Protein AF-A0A7C1SJD4-F1 (afdb_monomer)

Secondary structure (DSSP, 8-state):
--HHHHHHT-SS--HHHHHHHHHHHHHHHHHS-HHHHHHHHHHHTT-TT--HHHHHHHHTS-HHHHHHHHHH-TTS-HHHHHHHHHHH-HHHHHHHHT-TT---

Mean predicted aligned error: 8.15 Å

Sequence (104 aa):
MATVTSFQALSFPGKSELRQFAELFQPLFAGSSVEARREAVAALSQSPNLPLSIAAFIASQPISIAAPFLASSPALSDDMLVMIARTQGADHARAIVKRERLSP

Structure (mmCIF, N/CA/C/O backbone):
data_AF-A0A7C1SJD4-F1
#
_entry.id   AF-A0A7C1SJD4-F1
#
loop_
_atom_site.group_PDB
_atom_site.id
_atom_site.type_symbol
_atom_site.label_atom_id
_atom_site.label_alt_id
_atom_site.label_comp_id
_atom_site.label_asym_id
_atom_site.label_entity_id
_atom_site.label_seq_id
_atom_site.pdbx_PDB_ins_code
_atom_site.Cartn_x
_atom_site.Cartn_y
_atom_site.Cartn_z
_atom_site.occupancy
_atom_site.B_iso_or_equiv
_atom_site.auth_seq_id
_atom_site.auth_comp_id
_atom_site.auth_asym_id
_atom_site.auth_atom_id
_atom_site.pdbx_PDB_model_num
ATOM 1 N N . MET A 1 1 ? 0.837 20.660 9.552 1.00 46.81 1 MET A N 1
ATOM 2 C CA . MET A 1 1 ? 1.608 19.706 10.380 1.00 46.81 1 MET A CA 1
ATOM 3 C C . MET A 1 1 ? 0.736 19.200 11.542 1.00 46.81 1 MET A C 1
ATOM 5 O O . MET A 1 1 ? 1.012 19.551 12.676 1.00 46.81 1 MET A O 1
ATOM 9 N N . ALA A 1 2 ? -0.363 18.467 11.287 1.00 52.03 2 ALA A N 1
ATOM 10 C CA . ALA A 1 2 ? -1.314 18.086 12.359 1.00 52.03 2 ALA A CA 1
ATOM 11 C C . ALA A 1 2 ? -2.051 16.740 12.166 1.00 52.03 2 ALA A C 1
ATOM 13 O O . ALA A 1 2 ? -2.688 16.254 13.092 1.00 52.03 2 ALA A O 1
ATOM 14 N N . THR A 1 3 ? -1.977 16.104 10.996 1.00 50.44 3 THR A N 1
ATOM 15 C CA . THR A 1 3 ? -2.792 14.912 10.691 1.00 50.44 3 THR A CA 1
ATOM 16 C C . THR A 1 3 ? -2.104 13.592 11.029 1.00 50.44 3 THR A C 1
ATOM 18 O O . THR A 1 3 ? -2.764 12.655 11.466 1.00 50.44 3 THR A O 1
ATOM 21 N N . VAL A 1 4 ? -0.779 13.512 10.886 1.00 47.75 4 VAL A N 1
ATOM 22 C CA . VAL A 1 4 ? -0.032 12.260 11.110 1.00 47.75 4 VAL A CA 1
ATOM 23 C C . VAL A 1 4 ? 0.102 11.950 12.609 1.00 47.75 4 VAL A C 1
ATOM 25 O O . VAL A 1 4 ? -0.101 10.812 13.026 1.00 47.75 4 VAL A O 1
ATOM 28 N N . THR A 1 5 ? 0.330 12.972 13.441 1.00 52.59 5 THR A N 1
ATOM 29 C CA . THR A 1 5 ? 0.464 12.831 14.902 1.00 52.59 5 THR A CA 1
ATOM 30 C C . THR A 1 5 ? -0.851 12.429 15.578 1.00 52.59 5 THR A C 1
ATOM 32 O O . THR A 1 5 ? -0.845 11.653 16.528 1.00 52.59 5 THR A O 1
ATOM 35 N N . SER A 1 6 ? -1.994 12.896 15.062 1.00 51.28 6 SER A N 1
ATOM 36 C CA . SER A 1 6 ? -3.310 12.566 15.625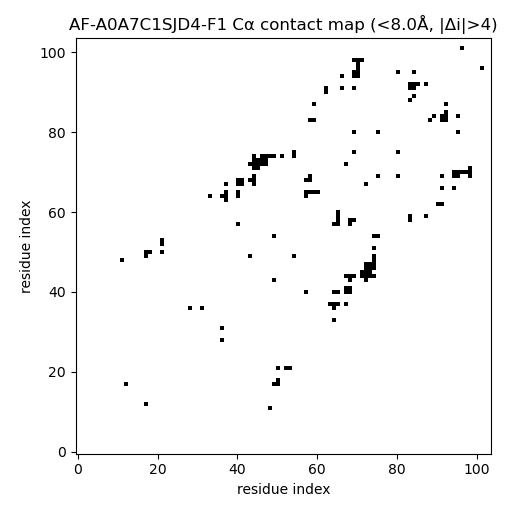 1.00 51.28 6 SER A CA 1
ATOM 37 C C . SER A 1 6 ? -3.744 11.125 15.330 1.00 51.28 6 SER A C 1
ATOM 39 O O . SER A 1 6 ? -4.543 10.573 16.079 1.00 51.28 6 SER A O 1
ATOM 41 N N . PHE A 1 7 ? -3.214 10.498 14.271 1.00 50.84 7 PHE A N 1
ATOM 42 C CA . PHE A 1 7 ? -3.543 9.111 13.929 1.00 50.84 7 PHE A CA 1
ATOM 43 C C . PHE A 1 7 ? -2.714 8.099 14.735 1.00 50.84 7 PHE A C 1
ATOM 45 O O . PHE A 1 7 ? -3.217 7.039 15.087 1.00 50.84 7 PHE A O 1
ATOM 52 N N . GLN A 1 8 ? -1.478 8.448 15.113 1.00 50.09 8 GLN A N 1
ATOM 53 C CA . GLN A 1 8 ? -0.653 7.619 16.004 1.00 50.09 8 GLN A CA 1
ATOM 54 C C . GLN A 1 8 ? -1.151 7.585 17.461 1.00 50.09 8 GLN A C 1
ATOM 56 O O . GLN A 1 8 ? -0.773 6.684 18.202 1.00 50.09 8 GLN A O 1
ATOM 61 N N . ALA A 1 9 ? -2.002 8.532 17.875 1.00 49.16 9 ALA A N 1
ATOM 62 C CA . ALA A 1 9 ? -2.572 8.579 19.224 1.00 49.16 9 ALA A CA 1
ATOM 63 C C . ALA A 1 9 ? -3.778 7.636 19.425 1.00 49.16 9 ALA A C 1
ATOM 65 O O . ALA A 1 9 ? -4.179 7.381 20.560 1.00 49.16 9 ALA A O 1
ATOM 66 N N . LEU A 1 10 ? -4.364 7.115 18.342 1.00 52.38 10 LEU A N 1
ATOM 67 C CA . LEU A 1 10 ? -5.530 6.236 18.393 1.00 52.38 10 LEU A CA 1
ATOM 68 C C . LEU A 1 10 ? -5.073 4.781 18.259 1.00 52.38 10 LEU A C 1
ATOM 70 O O . LEU A 1 10 ? -4.904 4.261 17.162 1.00 52.38 10 LEU A O 1
ATOM 74 N N . SER A 1 11 ? -4.878 4.111 19.394 1.00 50.62 11 SER A N 1
ATOM 75 C CA . SER A 1 11 ? -4.426 2.712 19.441 1.00 50.62 11 SER A CA 1
ATOM 76 C C . SER A 1 11 ? -5.422 1.715 18.816 1.00 50.62 11 SER A C 1
ATOM 78 O O . SER A 1 11 ? -5.011 0.626 18.421 1.00 50.62 11 SER A O 1
ATOM 80 N N . PHE A 1 12 ? -6.711 2.072 18.699 1.00 51.72 12 PHE A N 1
ATOM 81 C CA . PHE A 1 12 ? -7.777 1.239 18.113 1.00 51.72 12 PHE A CA 1
ATOM 82 C C . PHE A 1 12 ? -8.877 2.090 17.443 1.00 51.72 12 PHE A C 1
ATOM 84 O O . PHE A 1 12 ? -9.944 2.274 18.027 1.00 51.72 12 PHE A O 1
ATOM 91 N N . PRO A 1 13 ? -8.649 2.623 16.230 1.00 59.72 13 PRO A N 1
ATOM 92 C CA . PRO A 1 13 ? -9.684 3.339 15.492 1.00 59.72 13 PRO A CA 1
ATOM 93 C C . PRO A 1 13 ? -10.830 2.393 15.094 1.00 59.72 13 PRO A C 1
ATOM 95 O O . PRO A 1 13 ? -10.623 1.329 14.506 1.00 59.72 13 PRO A O 1
ATOM 98 N N . GLY A 1 14 ? -12.062 2.788 15.395 1.00 67.81 14 GLY A N 1
ATOM 99 C CA . GLY A 1 14 ? -13.285 2.161 14.920 1.00 67.81 14 GLY A CA 1
ATOM 100 C C . GLY A 1 14 ? -13.468 2.308 13.405 1.00 67.81 14 GLY A C 1
ATOM 101 O O . GLY A 1 14 ? -12.800 3.089 12.727 1.00 67.81 14 GLY A O 1
ATOM 102 N N . LYS A 1 15 ? -14.425 1.561 12.837 1.00 67.56 15 LYS A N 1
ATOM 103 C CA . LYS A 1 15 ? -14.666 1.522 11.378 1.00 67.56 15 LYS A CA 1
ATOM 104 C C . LYS A 1 15 ? -14.896 2.909 10.754 1.00 67.56 15 LYS A C 1
ATOM 106 O O . LYS A 1 15 ? -14.462 3.140 9.627 1.00 67.56 15 LYS A O 1
ATOM 111 N N . SER A 1 16 ? -15.561 3.817 11.471 1.00 75.31 16 SER A N 1
ATOM 112 C CA . SER A 1 16 ? -15.805 5.193 11.013 1.00 75.31 16 SER A CA 1
ATOM 113 C C . SER A 1 16 ? -14.522 6.023 10.958 1.00 75.31 16 SER A C 1
ATOM 115 O O . SER A 1 16 ? -14.300 6.733 9.983 1.00 75.31 16 SER A O 1
ATOM 117 N N . GLU A 1 17 ? -13.644 5.880 11.951 1.00 72.94 17 GLU A N 1
ATOM 118 C CA . GLU A 1 17 ? -12.363 6.597 12.027 1.00 72.94 17 GLU A CA 1
ATOM 119 C C . GLU A 1 17 ? -11.393 6.102 10.950 1.00 72.94 17 GLU A C 1
ATOM 121 O O . GLU A 1 17 ? -10.726 6.900 10.298 1.00 72.94 17 GLU A O 1
ATOM 126 N N . LEU A 1 18 ? -11.382 4.792 10.682 1.00 75.06 18 LEU A N 1
ATOM 127 C CA . LEU A 1 18 ? -10.628 4.201 9.574 1.00 75.06 18 LEU A CA 1
ATOM 128 C C . LEU A 1 18 ? -11.095 4.724 8.206 1.00 75.06 18 LEU A C 1
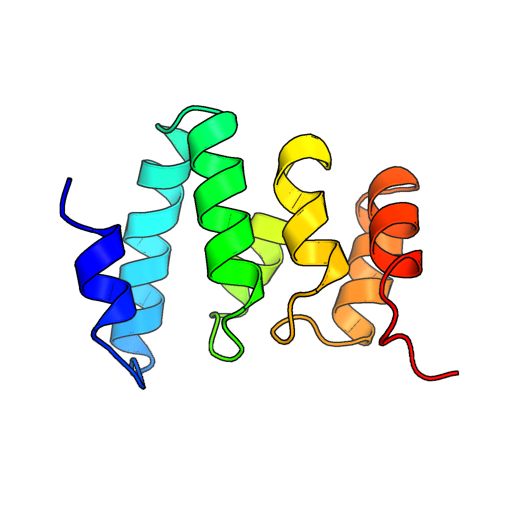ATOM 130 O O . LEU A 1 18 ? -10.263 5.007 7.342 1.00 75.06 18 LEU A O 1
ATOM 134 N N . ARG A 1 19 ? -12.413 4.872 8.001 1.00 74.81 19 ARG A N 1
ATOM 135 C CA . ARG A 1 19 ? -12.967 5.455 6.767 1.00 74.81 19 ARG A CA 1
ATOM 136 C C . ARG A 1 19 ? -12.578 6.926 6.632 1.00 74.81 19 ARG A C 1
ATOM 138 O O . ARG A 1 19 ? -12.091 7.319 5.580 1.00 74.81 19 ARG A O 1
ATOM 145 N N . GLN A 1 20 ? -12.747 7.713 7.690 1.00 79.62 20 GLN A N 1
ATOM 146 C CA . GLN A 1 20 ? -12.412 9.135 7.678 1.00 79.62 20 GLN A CA 1
ATOM 147 C C . GLN A 1 20 ? -10.910 9.359 7.458 1.00 79.62 20 GLN A C 1
ATOM 149 O O . GLN A 1 20 ? -10.514 10.228 6.685 1.00 79.62 20 GLN A O 1
ATOM 154 N N . PHE A 1 21 ? -10.059 8.531 8.069 1.00 79.69 21 PHE A N 1
ATOM 155 C CA . PHE A 1 21 ? -8.632 8.527 7.772 1.00 79.69 21 PHE A CA 1
ATOM 156 C C . PHE A 1 21 ? -8.370 8.232 6.300 1.00 79.69 21 PHE A C 1
ATOM 158 O O . PHE A 1 21 ? -7.605 8.956 5.678 1.00 79.69 21 PHE A O 1
ATOM 165 N N . ALA A 1 22 ? -9.015 7.213 5.727 1.00 77.50 22 ALA A N 1
ATOM 166 C CA . ALA A 1 22 ? -8.829 6.872 4.324 1.00 77.50 22 ALA A CA 1
ATOM 167 C C . ALA A 1 22 ? -9.210 8.027 3.378 1.00 77.50 22 ALA A C 1
ATOM 169 O O . ALA A 1 22 ? -8.466 8.315 2.438 1.00 77.50 22 ALA A O 1
ATOM 170 N N . GLU A 1 23 ? -10.320 8.714 3.661 1.00 81.50 23 GLU A N 1
ATOM 171 C CA . GLU A 1 23 ? -10.796 9.874 2.895 1.00 81.50 23 GLU A CA 1
ATOM 172 C C . GLU A 1 23 ? -9.843 11.073 2.977 1.00 81.50 23 GLU A C 1
ATOM 174 O O . GLU A 1 23 ? -9.637 11.764 1.983 1.00 81.50 23 GLU A O 1
ATOM 179 N N . LEU A 1 24 ? -9.224 11.308 4.137 1.00 85.12 24 LEU A N 1
ATOM 180 C CA . LEU A 1 24 ? -8.273 12.407 4.327 1.00 85.12 24 LEU A CA 1
ATOM 181 C C . LEU A 1 24 ? -6.858 12.057 3.849 1.00 85.12 24 LEU A C 1
ATOM 183 O O . LEU A 1 24 ? -6.119 12.926 3.383 1.00 85.12 24 LEU A O 1
ATOM 187 N N . PHE A 1 25 ? -6.470 10.788 3.960 1.00 85.19 25 PHE A N 1
ATOM 188 C CA . PHE A 1 25 ? -5.132 10.316 3.636 1.00 85.19 25 PHE A CA 1
ATOM 189 C C . PHE A 1 25 ? -4.861 10.397 2.140 1.00 85.19 25 PHE A C 1
ATOM 191 O O . PHE A 1 25 ? -3.834 10.940 1.753 1.00 85.19 25 PHE A O 1
ATOM 198 N N . GLN A 1 26 ? -5.765 9.901 1.291 1.00 84.38 26 GLN A N 1
ATOM 199 C CA . GLN A 1 26 ? -5.558 9.875 -0.162 1.00 84.38 26 GLN A CA 1
ATOM 200 C C . GLN A 1 26 ? -5.222 11.249 -0.778 1.00 84.38 26 GLN A C 1
ATOM 202 O O . GLN A 1 26 ? -4.197 11.340 -1.460 1.00 84.38 26 GLN A O 1
ATOM 207 N N . PRO A 1 27 ? -6.000 12.328 -0.548 1.00 85.50 27 PRO A N 1
ATOM 208 C CA . PRO A 1 27 ? -5.688 13.640 -1.115 1.00 85.50 27 PRO A CA 1
ATOM 209 C C . PRO A 1 27 ? -4.414 14.243 -0.515 1.00 85.50 27 PRO A C 1
ATOM 211 O O . PRO A 1 27 ? -3.611 14.826 -1.242 1.00 85.50 27 PRO A O 1
ATOM 214 N N . LEU A 1 28 ? -4.177 14.059 0.788 1.00 86.06 28 LEU A N 1
ATOM 215 C CA . LEU A 1 28 ? -2.957 14.538 1.441 1.00 86.06 28 LEU A CA 1
ATOM 216 C C . LEU A 1 28 ? -1.714 13.821 0.898 1.00 86.06 28 LEU A C 1
ATOM 218 O O . LEU A 1 28 ? -0.694 14.447 0.612 1.00 86.06 28 LEU A O 1
ATOM 222 N N . PHE A 1 29 ? -1.823 12.513 0.691 1.00 87.94 29 PHE A N 1
ATOM 223 C CA . PHE A 1 29 ? -0.790 11.689 0.091 1.00 87.94 29 PHE A CA 1
ATOM 224 C C . PHE A 1 29 ? -0.509 12.130 -1.346 1.00 87.94 29 PHE A C 1
ATOM 226 O O . PHE A 1 29 ? 0.644 12.350 -1.703 1.00 87.94 29 PHE A O 1
ATOM 233 N N . ALA A 1 30 ? -1.554 12.350 -2.149 1.00 86.50 30 ALA A N 1
ATOM 234 C CA . ALA A 1 30 ? -1.444 12.816 -3.529 1.00 86.50 30 ALA A CA 1
ATOM 235 C C . ALA A 1 30 ? -0.866 14.239 -3.662 1.00 86.50 30 ALA A C 1
ATOM 237 O O . ALA A 1 30 ? -0.230 14.534 -4.673 1.00 86.50 30 ALA 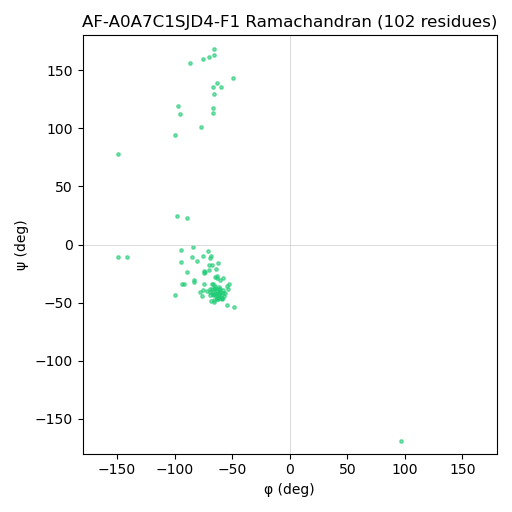A O 1
ATOM 238 N N . GLY A 1 31 ? -1.040 15.100 -2.657 1.00 87.75 31 GLY A N 1
ATOM 239 C CA . GLY A 1 31 ? -0.429 16.434 -2.600 1.00 87.75 31 GLY A CA 1
ATOM 240 C C . GLY A 1 31 ? 0.997 16.465 -2.033 1.00 87.75 31 GLY A C 1
ATOM 241 O O . GLY A 1 31 ? 1.668 17.488 -2.128 1.00 87.75 31 GLY A O 1
ATOM 242 N N . SER A 1 32 ? 1.474 15.364 -1.445 1.00 90.38 32 SER A N 1
ATOM 243 C CA . SER A 1 32 ? 2.793 15.286 -0.800 1.00 90.38 32 SER A CA 1
ATOM 244 C C . SER A 1 32 ? 3.908 14.921 -1.784 1.00 90.38 32 SER A C 1
ATOM 246 O O . SER A 1 32 ? 3.652 14.268 -2.803 1.00 90.38 32 SER A O 1
ATOM 248 N N . SER A 1 33 ? 5.154 15.283 -1.454 1.00 91.75 33 SER A N 1
ATOM 249 C CA . SER A 1 33 ? 6.338 14.871 -2.220 1.00 91.75 33 SER A CA 1
ATOM 250 C C . SER A 1 33 ? 6.562 13.356 -2.150 1.00 91.75 33 SER A C 1
ATOM 252 O O . SER A 1 33 ? 6.017 12.663 -1.288 1.00 91.75 33 SER A O 1
ATOM 254 N N . VAL A 1 34 ? 7.375 12.824 -3.063 1.00 89.62 34 VAL A N 1
ATOM 255 C CA . VAL A 1 34 ? 7.677 11.385 -3.125 1.00 89.62 34 VAL A CA 1
ATOM 256 C C . VAL A 1 34 ? 8.367 10.904 -1.844 1.00 89.62 34 VAL A C 1
ATOM 258 O O . VAL A 1 34 ? 8.087 9.807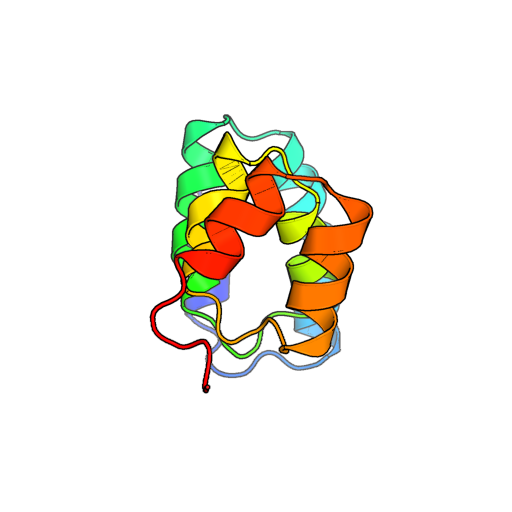 -1.363 1.00 89.62 34 VAL A O 1
ATOM 261 N N . GLU A 1 35 ? 9.226 11.734 -1.264 1.00 89.12 35 GLU A N 1
ATOM 262 C CA . GLU A 1 35 ? 9.959 11.474 -0.024 1.00 89.12 35 GLU A CA 1
ATOM 263 C C . GLU A 1 35 ? 8.993 11.387 1.159 1.00 89.12 35 GLU A C 1
ATOM 265 O O . GLU A 1 35 ? 8.990 10.389 1.877 1.00 89.12 35 GLU A O 1
ATOM 270 N N . ALA A 1 36 ? 8.096 12.370 1.295 1.00 89.75 36 ALA A N 1
ATOM 271 C CA . ALA A 1 36 ? 7.084 12.382 2.348 1.00 89.75 36 ALA A CA 1
ATOM 272 C C . ALA A 1 36 ? 6.131 11.179 2.241 1.00 89.75 36 ALA A C 1
ATOM 274 O O . ALA A 1 36 ? 5.762 10.571 3.246 1.00 89.75 36 ALA A O 1
ATOM 275 N N . ARG A 1 37 ? 5.767 10.779 1.015 1.00 91.50 37 ARG A N 1
ATOM 276 C CA . ARG A 1 37 ? 4.971 9.567 0.773 1.00 91.50 37 ARG A CA 1
ATOM 277 C C . ARG A 1 37 ? 5.699 8.306 1.219 1.00 91.50 37 ARG A C 1
ATOM 279 O O . ARG A 1 37 ? 5.084 7.458 1.858 1.00 91.50 37 ARG A O 1
ATOM 286 N N . ARG A 1 38 ? 6.989 8.169 0.891 1.00 89.94 38 ARG A N 1
ATOM 287 C CA . ARG A 1 38 ? 7.812 7.025 1.319 1.00 89.94 38 ARG A CA 1
ATOM 288 C C . ARG A 1 38 ? 7.884 6.932 2.838 1.00 89.94 38 ARG A C 1
ATOM 290 O O . ARG A 1 38 ? 7.702 5.845 3.373 1.00 89.94 38 ARG A O 1
ATOM 297 N N . GLU A 1 39 ? 8.119 8.051 3.516 1.00 88.00 39 GLU A N 1
ATOM 298 C CA . GLU A 1 39 ? 8.199 8.099 4.977 1.00 88.00 39 GLU A CA 1
ATOM 299 C C . GLU A 1 39 ? 6.862 7.719 5.626 1.00 88.00 39 GLU A C 1
ATOM 301 O O . GLU A 1 39 ? 6.817 6.846 6.493 1.00 88.00 39 GLU A O 1
ATOM 306 N N . ALA A 1 40 ? 5.754 8.278 5.129 1.00 88.69 40 ALA A N 1
ATOM 307 C CA . ALA A 1 40 ? 4.418 7.915 5.588 1.00 88.69 40 ALA A CA 1
ATOM 308 C C . ALA A 1 40 ? 4.134 6.418 5.384 1.00 88.69 40 ALA A C 1
ATOM 310 O O . ALA A 1 40 ? 3.655 5.743 6.291 1.0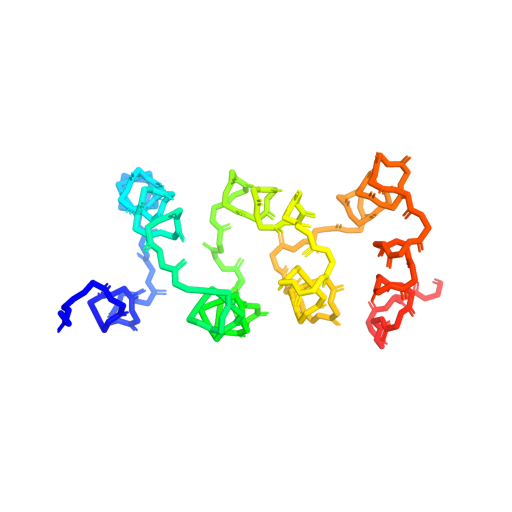0 88.69 40 ALA A O 1
ATOM 311 N N . VAL A 1 41 ? 4.461 5.873 4.211 1.00 91.25 41 VAL A N 1
ATOM 312 C CA . VAL A 1 41 ? 4.260 4.453 3.896 1.00 91.25 41 VAL A CA 1
ATOM 313 C C . VAL A 1 41 ? 5.135 3.542 4.758 1.00 91.25 41 VAL A C 1
ATOM 315 O O . VAL A 1 41 ? 4.664 2.494 5.196 1.00 91.25 41 VAL A O 1
ATOM 318 N N . ALA A 1 42 ? 6.376 3.937 5.041 1.00 89.19 42 ALA A N 1
ATOM 319 C CA . ALA A 1 42 ? 7.264 3.207 5.940 1.00 89.19 42 ALA A CA 1
ATOM 320 C C . ALA A 1 42 ? 6.743 3.200 7.387 1.00 89.19 42 ALA A C 1
ATOM 322 O O . ALA A 1 42 ? 6.809 2.173 8.054 1.00 89.19 42 ALA A O 1
ATOM 323 N N . ALA A 1 43 ? 6.161 4.305 7.861 1.00 87.06 43 ALA A N 1
ATOM 324 C CA . ALA A 1 43 ? 5.506 4.337 9.167 1.00 87.06 43 ALA A CA 1
ATOM 325 C C . ALA A 1 43 ? 4.252 3.443 9.195 1.00 87.06 43 ALA A C 1
ATOM 327 O O . ALA A 1 43 ? 4.042 2.683 10.139 1.00 87.06 43 ALA A O 1
ATOM 328 N N . LEU A 1 44 ? 3.437 3.483 8.135 1.00 87.69 44 LEU A N 1
ATOM 329 C CA . LEU A 1 44 ? 2.224 2.667 8.016 1.00 87.69 44 LEU A CA 1
ATOM 330 C C . LEU A 1 44 ? 2.520 1.174 7.820 1.00 87.69 44 LEU A C 1
ATOM 332 O O . LEU A 1 44 ? 1.667 0.349 8.142 1.00 87.69 44 LEU A O 1
ATOM 336 N N . SER A 1 45 ? 3.707 0.794 7.335 1.00 87.25 45 SER A N 1
ATOM 337 C CA . SER A 1 45 ? 4.084 -0.618 7.183 1.00 87.25 45 SER A CA 1
ATOM 338 C C . SER A 1 45 ? 4.286 -1.345 8.511 1.00 87.25 45 SER A C 1
ATOM 340 O O . SER A 1 45 ? 4.405 -2.561 8.517 1.00 87.25 45 SER A O 1
ATOM 342 N N . GLN A 1 46 ? 4.307 -0.642 9.641 1.00 84.00 46 GLN A N 1
ATOM 343 C CA . GLN A 1 46 ? 4.357 -1.263 10.967 1.00 84.00 46 GLN A CA 1
ATOM 344 C C . GLN A 1 46 ? 2.961 -1.426 11.590 1.00 84.00 46 GLN A C 1
ATOM 346 O O . GLN A 1 46 ? 2.826 -2.025 12.654 1.00 84.00 46 GLN A O 1
ATOM 351 N N . SER A 1 47 ? 1.910 -0.924 10.933 1.00 83.50 47 SER A N 1
ATOM 352 C CA . SER A 1 47 ? 0.551 -0.891 11.474 1.00 83.50 47 SER A CA 1
ATOM 353 C C . SER A 1 47 ? -0.278 -2.098 11.005 1.00 83.50 47 SER A C 1
ATOM 355 O O . SER A 1 47 ? -0.635 -2.163 9.828 1.00 83.50 47 SER A O 1
ATOM 357 N N . PRO A 1 48 ? -0.660 -3.034 11.897 1.00 79.12 48 PRO A N 1
ATOM 358 C CA . PRO A 1 48 ? -1.474 -4.200 11.531 1.00 79.12 48 PRO A CA 1
ATOM 359 C C . PRO A 1 48 ? -2.948 -3.858 11.281 1.00 79.12 48 PRO A C 1
ATOM 361 O O . PRO A 1 48 ? -3.619 -4.547 10.522 1.00 79.12 48 PRO A O 1
ATOM 364 N N . ASN A 1 49 ? -3.448 -2.770 11.871 1.00 79.06 49 ASN A N 1
ATOM 365 C CA . ASN A 1 49 ? -4.858 -2.370 11.806 1.00 79.06 49 ASN A CA 1
ATOM 366 C C . ASN A 1 49 ? -5.176 -1.457 10.608 1.00 79.06 49 ASN A C 1
ATOM 368 O O . ASN A 1 49 ? -6.126 -0.673 10.656 1.00 79.06 49 ASN A O 1
ATOM 372 N N . LEU A 1 50 ? -4.364 -1.496 9.547 1.00 82.94 50 LEU A N 1
ATOM 373 C CA . LEU A 1 50 ? -4.596 -0.650 8.381 1.00 82.94 50 LEU A CA 1
ATOM 374 C C . LEU A 1 50 ? -5.898 -1.066 7.672 1.00 82.94 50 LEU A C 1
ATOM 376 O O . LEU A 1 50 ? -6.106 -2.260 7.442 1.00 82.94 50 LEU A O 1
ATOM 380 N N . PRO A 1 51 ? -6.761 -0.120 7.254 1.00 84.56 51 PRO A N 1
ATOM 381 C CA . PRO A 1 51 ? -7.913 -0.476 6.447 1.00 84.56 51 PRO A CA 1
ATOM 382 C C . PRO A 1 51 ? -7.454 -1.063 5.109 1.00 84.56 51 PRO A C 1
ATOM 384 O O . PRO A 1 51 ? -6.550 -0.533 4.457 1.00 84.56 51 PRO A O 1
ATOM 387 N N . LEU A 1 52 ? -8.136 -2.122 4.672 1.00 82.44 52 LEU A N 1
ATOM 388 C CA . LEU A 1 52 ? -7.815 -2.859 3.448 1.00 82.44 52 LEU A CA 1
ATOM 389 C C . LEU A 1 52 ? -7.733 -1.953 2.210 1.00 82.44 52 LEU A C 1
ATOM 391 O O . LEU A 1 52 ? -6.859 -2.121 1.364 1.00 82.44 52 LEU A O 1
ATOM 395 N N . SER A 1 53 ? -8.618 -0.956 2.130 1.00 84.75 53 SER A N 1
ATOM 396 C CA . SER A 1 53 ? -8.638 0.041 1.056 1.00 84.75 5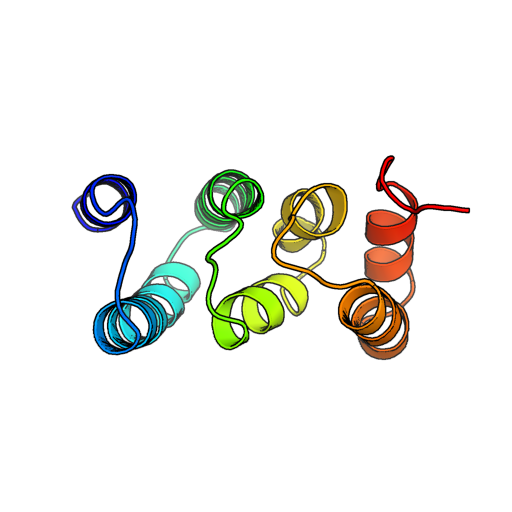3 SER A CA 1
ATOM 397 C C . SER A 1 53 ? -7.343 0.852 0.982 1.00 84.75 53 SER A C 1
ATOM 399 O O . SER A 1 53 ? -6.859 1.132 -0.112 1.00 84.75 53 SER A O 1
ATOM 401 N N . ILE A 1 54 ? -6.751 1.195 2.129 1.00 88.25 54 ILE A N 1
ATOM 402 C CA . ILE A 1 54 ? -5.489 1.937 2.193 1.00 88.25 54 ILE A CA 1
ATOM 403 C C . ILE A 1 54 ? -4.306 1.017 1.920 1.00 88.25 54 ILE A C 1
ATOM 405 O O . ILE A 1 54 ? -3.411 1.402 1.173 1.00 88.25 54 ILE A O 1
ATOM 409 N N . ALA A 1 55 ? -4.320 -0.208 2.447 1.00 89.75 55 ALA A N 1
ATOM 410 C CA . ALA A 1 55 ? -3.276 -1.186 2.156 1.00 89.75 55 ALA A CA 1
ATOM 411 C C . ALA A 1 55 ? -3.186 -1.477 0.647 1.00 89.75 55 ALA A C 1
ATOM 413 O O . ALA A 1 55 ? -2.099 -1.424 0.072 1.00 89.75 55 ALA A O 1
ATOM 414 N N . ALA A 1 56 ? -4.331 -1.691 -0.011 1.00 87.88 56 ALA A N 1
ATOM 415 C CA . ALA A 1 56 ? -4.407 -1.882 -1.457 1.00 87.88 56 ALA A CA 1
ATOM 416 C C . ALA A 1 56 ? -3.959 -0.632 -2.235 1.00 87.88 56 ALA A C 1
ATOM 418 O O . ALA A 1 56 ? -3.187 -0.748 -3.184 1.00 87.88 56 ALA A O 1
ATOM 419 N N . PHE A 1 57 ? -4.381 0.563 -1.804 1.00 89.69 57 PHE A N 1
ATOM 420 C CA . PHE A 1 57 ? -3.970 1.826 -2.422 1.00 89.69 57 PHE A CA 1
ATOM 421 C C . PHE A 1 57 ? -2.456 2.063 -2.341 1.00 89.69 57 PHE A C 1
ATOM 423 O O . PHE A 1 57 ? -1.851 2.501 -3.317 1.00 89.69 57 PHE A O 1
ATOM 430 N N . ILE A 1 58 ? -1.833 1.774 -1.193 1.00 91.19 58 ILE A N 1
ATOM 431 C CA . ILE A 1 58 ? -0.379 1.878 -1.009 1.00 91.19 58 ILE A CA 1
ATOM 432 C C . ILE A 1 58 ? 0.335 0.839 -1.876 1.00 91.19 58 ILE A C 1
ATOM 434 O O . ILE A 1 58 ? 1.317 1.165 -2.540 1.00 91.19 58 ILE A O 1
ATOM 438 N N . ALA A 1 59 ? -0.168 -0.396 -1.906 1.00 89.50 59 ALA A N 1
ATOM 439 C CA . ALA A 1 59 ? 0.404 -1.468 -2.712 1.00 89.50 59 ALA A CA 1
ATOM 440 C C . ALA A 1 59 ? 0.346 -1.192 -4.223 1.00 89.50 59 ALA A C 1
ATOM 442 O O . ALA A 1 59 ? 1.217 -1.659 -4.954 1.00 89.50 59 ALA A O 1
ATOM 443 N N . SER A 1 60 ? -0.637 -0.417 -4.692 1.00 89.38 60 SER A N 1
ATOM 444 C CA . SER A 1 60 ? -0.740 0.005 -6.093 1.00 89.38 60 SER A CA 1
ATOM 445 C C . SER A 1 60 ? 0.097 1.245 -6.432 1.00 89.38 60 SER A C 1
ATOM 447 O O . SER A 1 60 ? 0.080 1.692 -7.576 1.00 89.38 60 SER A O 1
ATOM 449 N N . GLN A 1 61 ? 0.796 1.851 -5.466 1.00 92.12 61 GLN A N 1
ATOM 450 C CA . GLN A 1 61 ? 1.708 2.961 -5.752 1.00 92.12 61 GLN A CA 1
ATOM 451 C C . GLN A 1 61 ? 2.949 2.466 -6.513 1.00 92.12 61 GLN A C 1
ATOM 453 O O . GLN A 1 61 ? 3.279 1.274 -6.460 1.00 92.12 61 GLN A O 1
ATOM 458 N N . PRO A 1 62 ? 3.688 3.373 -7.185 1.00 90.50 62 PRO A N 1
ATOM 459 C CA . PRO A 1 62 ? 4.980 3.044 -7.771 1.00 90.50 62 PRO A CA 1
ATOM 460 C C . PRO A 1 62 ? 5.887 2.331 -6.767 1.00 90.50 62 PRO A C 1
ATOM 462 O O . PRO A 1 62 ? 5.912 2.683 -5.584 1.00 90.50 62 PRO A O 1
ATOM 465 N N . ILE A 1 63 ? 6.673 1.361 -7.242 1.00 89.69 63 ILE A N 1
ATOM 466 C CA . ILE A 1 63 ? 7.506 0.521 -6.370 1.00 89.69 63 ILE A CA 1
ATOM 467 C C . ILE A 1 63 ? 8.492 1.337 -5.526 1.00 89.69 63 ILE A C 1
ATOM 469 O O . ILE A 1 63 ? 8.801 0.969 -4.398 1.00 89.69 63 ILE A O 1
ATOM 473 N N . SER A 1 64 ? 8.914 2.498 -6.030 1.00 89.81 64 SER A N 1
ATOM 474 C CA . SER A 1 64 ? 9.718 3.477 -5.300 1.00 89.81 64 SER A CA 1
ATOM 475 C C . SER A 1 64 ? 9.097 3.872 -3.954 1.00 89.81 64 SER A C 1
ATOM 477 O O . SER A 1 64 ? 9.826 4.102 -2.997 1.00 89.81 64 SER A O 1
ATOM 479 N N . ILE A 1 65 ? 7.769 3.916 -3.862 1.00 92.06 65 ILE A N 1
ATOM 480 C CA . ILE A 1 65 ? 7.013 4.274 -2.660 1.00 92.06 65 ILE A CA 1
ATOM 481 C C . ILE A 1 65 ? 6.505 3.024 -1.935 1.00 92.06 65 ILE A C 1
ATOM 483 O O . ILE A 1 65 ? 6.607 2.944 -0.714 1.00 92.06 65 ILE A O 1
ATOM 487 N N . ALA A 1 66 ? 5.975 2.046 -2.675 1.00 91.75 66 ALA A N 1
ATOM 488 C CA . ALA A 1 66 ? 5.334 0.860 -2.107 1.00 91.75 66 ALA A CA 1
ATOM 489 C C . ALA A 1 66 ? 6.323 -0.159 -1.513 1.00 91.75 66 ALA A C 1
ATOM 491 O O . ALA A 1 66 ? 5.936 -0.948 -0.653 1.00 91.75 66 ALA A O 1
ATOM 492 N N . ALA A 1 67 ? 7.594 -0.152 -1.936 1.00 89.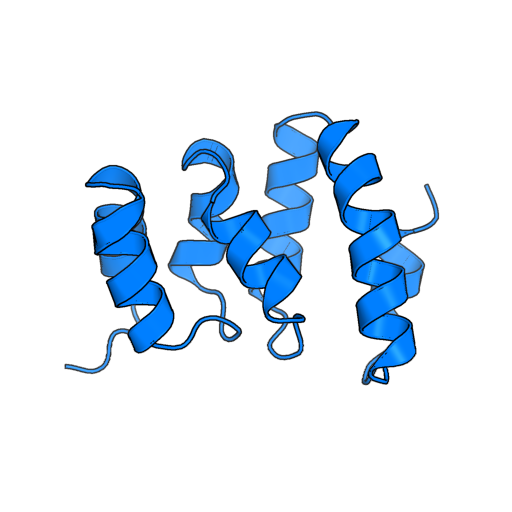62 67 ALA A N 1
ATOM 493 C CA . ALA A 1 67 ? 8.604 -1.128 -1.518 1.00 89.62 67 ALA A CA 1
ATOM 494 C C . ALA A 1 67 ? 8.690 -1.373 0.004 1.00 89.62 67 ALA A C 1
ATOM 496 O O . ALA A 1 67 ? 8.572 -2.535 0.395 1.00 89.62 67 ALA A O 1
ATOM 497 N N . PRO A 1 68 ? 8.849 -0.358 0.884 1.00 88.88 68 PRO A N 1
ATOM 498 C CA . PRO A 1 68 ? 8.913 -0.589 2.332 1.00 88.88 68 PRO A CA 1
ATOM 499 C C . PRO A 1 68 ? 7.639 -1.231 2.901 1.00 88.88 68 PRO A C 1
ATOM 501 O O . PRO A 1 68 ? 7.709 -2.022 3.836 1.00 88.88 68 PRO A O 1
ATOM 504 N N . PHE A 1 69 ? 6.472 -0.959 2.315 1.00 91.06 69 PHE A N 1
ATOM 505 C CA . PHE A 1 69 ? 5.210 -1.567 2.738 1.00 91.06 69 PHE A CA 1
ATOM 506 C C . PHE A 1 69 ? 5.078 -3.014 2.272 1.00 91.06 69 PHE A C 1
ATOM 508 O O . PHE A 1 69 ? 4.738 -3.904 3.053 1.00 91.06 69 PHE A O 1
ATOM 515 N N . LEU A 1 70 ? 5.424 -3.276 1.013 1.00 89.69 70 LEU A N 1
ATOM 516 C CA . LEU A 1 70 ? 5.452 -4.624 0.453 1.00 89.69 70 LEU A CA 1
ATOM 517 C C . LEU A 1 70 ? 6.544 -5.505 1.065 1.00 89.69 70 LEU A C 1
ATOM 519 O O . LEU A 1 70 ? 6.430 -6.718 0.953 1.00 89.69 70 LEU A O 1
ATOM 523 N N . ALA A 1 71 ? 7.549 -4.943 1.733 1.00 87.38 71 ALA A N 1
ATOM 524 C CA . ALA A 1 71 ? 8.619 -5.704 2.375 1.00 87.38 71 ALA A CA 1
ATOM 525 C C . ALA A 1 71 ? 8.326 -6.106 3.835 1.00 87.38 71 ALA A C 1
ATOM 527 O O . ALA A 1 71 ? 8.912 -7.071 4.319 1.00 87.38 71 ALA A O 1
ATOM 528 N N . SER A 1 72 ? 7.443 -5.400 4.555 1.00 85.44 72 SER A N 1
ATOM 529 C CA . SER A 1 72 ? 7.247 -5.663 5.995 1.00 85.44 72 SER A CA 1
ATOM 530 C C . SER A 1 72 ? 5.808 -5.587 6.511 1.00 85.44 72 SER A C 1
ATOM 532 O O . SER A 1 72 ? 5.572 -5.994 7.643 1.00 85.44 72 SER A O 1
ATOM 534 N N . SER A 1 73 ? 4.842 -5.093 5.724 1.00 87.38 73 SER A N 1
ATOM 535 C CA . SER A 1 73 ? 3.512 -4.730 6.244 1.00 87.38 73 SER A CA 1
ATOM 536 C C . SER A 1 73 ? 2.656 -5.902 6.739 1.00 87.38 73 SER A C 1
ATOM 538 O O . SER A 1 73 ? 2.181 -6.673 5.903 1.00 87.38 73 SER A O 1
ATOM 540 N N . PRO A 1 74 ? 2.347 -6.021 8.043 1.00 84.81 74 PRO A N 1
ATOM 541 C CA . PRO A 1 74 ? 1.500 -7.098 8.559 1.00 84.81 74 PRO A CA 1
ATOM 542 C C . PRO A 1 74 ? 0.030 -6.975 8.123 1.00 84.81 74 PRO A C 1
ATOM 544 O O . PRO A 1 74 ? -0.726 -7.924 8.283 1.00 84.81 74 PRO A O 1
ATOM 547 N N . ALA A 1 75 ? -0.378 -5.831 7.560 1.00 86.44 75 ALA A N 1
ATOM 548 C CA . ALA A 1 75 ? -1.733 -5.614 7.050 1.00 86.44 75 ALA A CA 1
ATOM 549 C C . ALA A 1 75 ? -2.006 -6.311 5.701 1.00 86.44 75 ALA A C 1
ATOM 551 O O . ALA A 1 75 ? -3.147 -6.331 5.241 1.00 86.44 75 ALA A O 1
ATOM 552 N N . LEU A 1 76 ? -0.973 -6.848 5.040 1.00 87.44 76 LEU A N 1
ATOM 553 C CA . LEU A 1 76 ? -1.106 -7.587 3.785 1.00 87.44 76 LEU A CA 1
ATOM 554 C C . LEU A 1 76 ? -1.148 -9.088 4.067 1.00 87.44 76 LEU A C 1
ATOM 556 O O . LEU A 1 76 ? -0.175 -9.639 4.578 1.00 87.44 76 LEU A O 1
ATOM 560 N N . SER A 1 77 ? -2.253 -9.738 3.698 1.00 85.44 77 SER A N 1
ATOM 561 C CA . SER A 1 77 ? -2.349 -11.199 3.700 1.00 85.44 77 SER A CA 1
ATOM 562 C C . SER A 1 77 ? -1.603 -11.810 2.514 1.00 85.44 77 SER A C 1
ATOM 564 O O . SER A 1 77 ? -1.386 -11.154 1.491 1.00 85.44 77 SER A O 1
ATOM 566 N N . ASP A 1 78 ? -1.262 -13.090 2.621 1.00 85.81 78 ASP A N 1
ATOM 567 C CA . ASP A 1 78 ? -0.536 -13.822 1.579 1.00 85.81 78 ASP A CA 1
ATOM 568 C C . ASP A 1 78 ? -1.287 -13.810 0.238 1.00 85.81 78 ASP A C 1
ATOM 570 O O . ASP A 1 78 ? -0.692 -13.511 -0.797 1.00 85.81 78 ASP A O 1
ATOM 574 N N . ASP A 1 79 ? -2.612 -13.996 0.252 1.00 86.88 79 ASP A N 1
ATOM 575 C CA . ASP A 1 79 ? -3.464 -13.849 -0.936 1.00 86.88 79 ASP A CA 1
ATOM 576 C C . ASP A 1 79 ? -3.336 -12.466 -1.587 1.00 86.88 79 ASP A C 1
ATOM 578 O O . ASP A 1 79 ? -3.252 -12.349 -2.813 1.00 86.88 79 ASP A O 1
ATOM 582 N N . MET A 1 80 ? -3.279 -11.400 -0.781 1.00 87.31 80 MET A N 1
ATOM 583 C CA . MET A 1 80 ? -3.082 -10.053 -1.310 1.00 87.31 80 MET A CA 1
ATOM 584 C C . MET A 1 80 ? -1.700 -9.884 -1.919 1.00 87.31 80 MET A C 1
ATOM 586 O O . MET A 1 80 ? -1.586 -9.293 -2.989 1.00 87.31 80 MET A O 1
ATOM 590 N N . LEU A 1 81 ? -0.660 -10.408 -1.275 1.00 87.81 81 LEU A N 1
ATOM 591 C CA . LEU A 1 81 ? 0.700 -10.367 -1.805 1.00 87.81 81 LEU A CA 1
ATOM 592 C C . LEU A 1 81 ? 0.782 -11.094 -3.153 1.00 87.81 81 LEU A C 1
ATOM 594 O O . LEU A 1 81 ? 1.311 -10.542 -4.119 1.00 87.81 81 LEU A O 1
ATOM 598 N N . VAL A 1 82 ? 0.179 -12.279 -3.264 1.00 88.50 82 VAL A N 1
ATOM 599 C CA . VAL A 1 82 ? 0.095 -13.026 -4.528 1.00 88.50 82 VAL A CA 1
ATOM 600 C C . VAL A 1 82 ? -0.671 -12.231 -5.587 1.00 88.50 82 VAL A C 1
ATOM 602 O O . VAL A 1 82 ? -0.215 -12.120 -6.728 1.00 88.50 82 VAL A O 1
ATOM 605 N N . MET A 1 83 ? -1.810 -11.636 -5.228 1.00 89.75 83 MET A N 1
ATOM 606 C CA . MET A 1 83 ? -2.599 -10.804 -6.137 1.00 89.75 83 MET A CA 1
ATOM 607 C C . MET A 1 83 ? -1.809 -9.576 -6.618 1.00 89.75 83 MET A C 1
ATOM 609 O O . MET A 1 83 ? -1.795 -9.287 -7.815 1.00 89.75 83 MET A O 1
ATOM 613 N N . ILE A 1 84 ? -1.118 -8.868 -5.722 1.00 89.38 84 ILE A N 1
ATOM 614 C CA . ILE A 1 84 ? -0.296 -7.694 -6.049 1.00 89.38 84 ILE A CA 1
ATOM 615 C C . ILE A 1 84 ? 0.857 -8.100 -6.972 1.00 89.38 84 ILE A C 1
ATOM 617 O O . ILE A 1 84 ? 1.059 -7.463 -8.002 1.00 89.38 84 ILE A O 1
ATOM 621 N N . ALA A 1 85 ? 1.567 -9.188 -6.661 1.00 88.25 85 ALA A N 1
ATOM 622 C CA . ALA A 1 85 ? 2.656 -9.696 -7.494 1.00 88.25 85 ALA A CA 1
ATOM 623 C C . ALA A 1 85 ? 2.189 -10.029 -8.922 1.00 88.25 85 ALA A C 1
A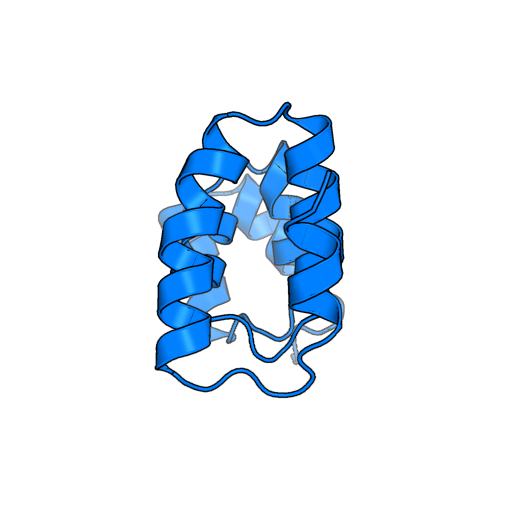TOM 625 O O . ALA A 1 85 ? 2.895 -9.750 -9.890 1.00 88.25 85 ALA A O 1
ATOM 626 N N . ARG A 1 86 ? 0.980 -10.591 -9.063 1.00 87.25 86 ARG A N 1
ATOM 627 C CA . ARG A 1 86 ? 0.387 -10.935 -10.365 1.00 87.25 86 ARG A CA 1
ATOM 628 C C . ARG A 1 86 ? -0.121 -9.725 -11.147 1.00 87.25 86 ARG A C 1
ATOM 630 O O . ARG A 1 86 ? -0.064 -9.741 -12.370 1.00 87.25 86 ARG A O 1
ATOM 637 N N . THR A 1 87 ? -0.639 -8.707 -10.463 1.00 88.00 87 THR A N 1
ATOM 638 C CA . THR A 1 87 ? -1.314 -7.561 -11.102 1.00 88.00 87 THR A CA 1
ATOM 639 C C . THR A 1 87 ? -0.393 -6.373 -11.364 1.00 88.00 87 THR A C 1
ATOM 641 O O . THR A 1 87 ? -0.569 -5.694 -12.369 1.00 88.00 87 THR A O 1
ATOM 644 N N . GLN A 1 88 ? 0.589 -6.120 -10.493 1.00 86.19 88 GLN A N 1
ATOM 645 C CA . GLN A 1 88 ? 1.479 -4.952 -10.576 1.00 86.19 88 GLN A CA 1
ATOM 646 C C . GLN A 1 88 ? 2.795 -5.237 -11.317 1.00 86.19 88 GLN A C 1
ATOM 648 O O . GLN A 1 88 ? 3.497 -4.313 -11.720 1.00 86.19 88 GLN A O 1
ATOM 653 N N . GLY A 1 89 ? 3.129 -6.514 -11.528 1.00 85.75 89 GLY A N 1
ATOM 654 C CA . GLY A 1 89 ? 4.293 -6.931 -12.304 1.00 85.75 89 GLY A CA 1
ATOM 655 C C . GLY A 1 89 ? 5.538 -7.252 -11.472 1.00 85.75 89 GLY A C 1
ATOM 656 O O . GLY A 1 89 ? 5.507 -7.398 -10.247 1.00 85.75 89 GLY A O 1
ATOM 657 N N . ALA A 1 90 ? 6.661 -7.417 -12.177 1.00 86.25 90 ALA A N 1
ATOM 658 C CA . ALA A 1 90 ? 7.853 -8.069 -11.638 1.00 86.25 90 ALA A CA 1
ATOM 659 C C . ALA A 1 90 ? 8.536 -7.300 -10.494 1.00 86.25 90 ALA A C 1
ATOM 661 O O . ALA A 1 90 ? 9.076 -7.929 -9.587 1.00 86.25 90 ALA A O 1
ATOM 662 N N . ASP A 1 91 ? 8.519 -5.966 -10.499 1.00 88.31 91 ASP A N 1
ATOM 663 C CA . ASP A 1 91 ? 9.192 -5.183 -9.456 1.00 88.31 91 ASP A CA 1
ATOM 664 C C . ASP A 1 91 ? 8.468 -5.265 -8.107 1.00 88.31 91 ASP A C 1
ATOM 666 O O . ASP A 1 91 ? 9.113 -5.451 -7.070 1.00 88.31 91 ASP A O 1
ATOM 670 N N . HIS A 1 92 ? 7.133 -5.236 -8.115 1.00 88.75 92 HIS A N 1
ATOM 671 C CA . HIS A 1 92 ? 6.322 -5.497 -6.924 1.00 88.75 92 HIS A CA 1
ATOM 672 C C . HIS A 1 92 ? 6.497 -6.934 -6.442 1.00 88.75 92 HIS A C 1
ATOM 674 O O . HIS A 1 92 ? 6.718 -7.146 -5.251 1.00 88.75 92 HIS A O 1
ATOM 680 N N . ALA A 1 93 ? 6.498 -7.913 -7.352 1.00 87.25 93 ALA A N 1
ATOM 681 C CA . ALA A 1 93 ? 6.763 -9.307 -7.003 1.00 87.25 93 ALA A CA 1
ATOM 682 C C . ALA A 1 93 ? 8.132 -9.480 -6.316 1.00 87.25 93 ALA A C 1
ATOM 684 O O . ALA A 1 93 ? 8.224 -10.127 -5.275 1.00 87.25 93 ALA A O 1
ATOM 685 N N . ARG A 1 94 ? 9.193 -8.842 -6.828 1.00 86.50 94 ARG A N 1
ATOM 686 C CA . ARG A 1 94 ? 10.530 -8.874 -6.205 1.00 86.50 94 ARG A CA 1
ATOM 687 C C . ARG A 1 94 ? 10.541 -8.276 -4.802 1.00 86.50 94 ARG A C 1
ATOM 689 O O . ARG A 1 94 ? 11.206 -8.819 -3.926 1.00 86.50 94 ARG A O 1
ATOM 696 N N . ALA A 1 95 ? 9.843 -7.162 -4.578 1.00 86.62 95 ALA A N 1
ATOM 697 C CA . ALA A 1 95 ? 9.761 -6.558 -3.248 1.00 86.62 95 ALA A CA 1
ATOM 698 C C . ALA A 1 95 ? 9.033 -7.467 -2.246 1.00 86.62 95 ALA A C 1
ATOM 700 O O . ALA A 1 95 ? 9.435 -7.540 -1.089 1.00 86.62 95 ALA A O 1
ATOM 701 N N . ILE A 1 96 ? 8.019 -8.200 -2.708 1.00 86.50 96 ILE A N 1
ATOM 702 C CA . ILE A 1 96 ? 7.279 -9.174 -1.901 1.00 86.50 96 ILE A CA 1
ATOM 703 C C . ILE A 1 96 ? 8.149 -10.389 -1.566 1.00 86.50 96 ILE A C 1
ATOM 705 O O . ILE A 1 96 ? 8.171 -10.815 -0.419 1.00 86.50 96 ILE A O 1
ATOM 709 N N . VAL A 1 97 ? 8.916 -10.917 -2.524 1.00 83.06 97 VAL A N 1
ATOM 710 C CA . VAL A 1 97 ? 9.819 -12.064 -2.291 1.00 83.06 97 VAL A CA 1
ATOM 711 C C . VAL A 1 97 ? 10.924 -11.734 -1.280 1.00 83.06 97 VAL A C 1
ATOM 713 O O . VAL A 1 97 ? 11.397 -12.615 -0.573 1.00 83.06 97 VAL A O 1
ATOM 716 N N . LYS A 1 98 ? 11.315 -10.460 -1.157 1.00 77.62 98 LYS A N 1
ATOM 717 C CA . LYS A 1 98 ? 12.271 -10.004 -0.134 1.00 77.62 98 LYS A CA 1
ATOM 718 C C . LYS A 1 98 ? 11.710 -10.005 1.294 1.00 77.62 98 LYS A C 1
ATOM 720 O O . LYS A 1 98 ? 12.462 -9.713 2.220 1.00 77.62 98 LYS A O 1
ATOM 725 N N . ARG A 1 99 ? 10.420 -10.296 1.498 1.00 75.44 99 ARG A N 1
ATOM 726 C CA . ARG A 1 99 ? 9.842 -10.433 2.840 1.00 75.44 99 ARG A CA 1
ATOM 727 C C . ARG A 1 99 ? 10.446 -11.662 3.521 1.00 75.44 99 ARG A C 1
ATOM 729 O O . ARG A 1 99 ? 10.181 -12.783 3.106 1.00 75.44 99 ARG A O 1
ATOM 736 N N . GLU A 1 100 ? 11.162 -11.465 4.627 1.00 59.09 100 GLU A N 1
ATOM 737 C CA . GLU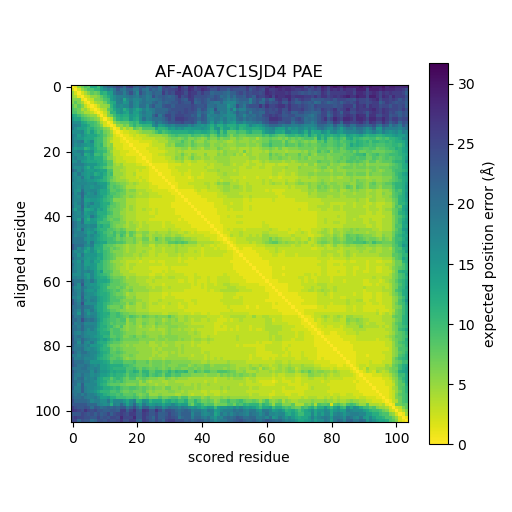 A 1 100 ? 11.654 -12.576 5.468 1.00 59.09 100 GLU A CA 1
ATOM 738 C C . GLU A 1 100 ? 10.521 -13.424 6.081 1.00 59.09 100 GLU A C 1
ATOM 740 O O . GLU A 1 100 ? 10.756 -14.532 6.548 1.00 59.09 100 GLU A O 1
ATOM 745 N N . ARG A 1 101 ? 9.279 -12.918 6.075 1.00 57.56 101 ARG A N 1
ATOM 746 C CA . ARG A 1 101 ? 8.080 -13.599 6.591 1.00 57.56 101 ARG A CA 1
ATOM 747 C C . ARG A 1 101 ? 7.234 -14.300 5.520 1.00 57.56 101 ARG A C 1
ATOM 749 O O . ARG A 1 101 ? 6.038 -14.466 5.727 1.00 57.56 101 ARG A O 1
ATOM 756 N N . LEU A 1 102 ? 7.798 -14.692 4.381 1.00 52.41 102 LEU A N 1
ATOM 757 C CA . LEU A 1 102 ? 7.120 -15.679 3.537 1.00 52.41 102 LEU A CA 1
ATOM 758 C C . LEU A 1 102 ? 7.333 -17.049 4.184 1.00 52.41 102 LEU A C 1
ATOM 760 O O . LEU A 1 102 ? 8.429 -17.602 4.121 1.00 52.41 102 LEU A O 1
ATOM 764 N N . SER A 1 103 ? 6.318 -17.549 4.890 1.00 36.81 103 SER A N 1
ATOM 765 C CA . SER A 1 103 ? 6.346 -18.924 5.387 1.00 36.81 103 SER A CA 1
ATOM 766 C C . SER A 1 103 ? 6.479 -19.891 4.195 1.00 36.81 103 SER A C 1
ATOM 768 O O . SER A 1 103 ? 5.839 -19.643 3.171 1.00 36.81 103 SER A O 1
ATOM 770 N N . PRO A 1 104 ? 7.349 -20.916 4.291 1.00 46.09 104 PRO A N 1
ATOM 771 C CA . PRO A 1 104 ? 7.642 -21.846 3.199 1.00 46.09 104 PRO A CA 1
ATOM 772 C C . PRO A 1 104 ? 6.455 -22.734 2.813 1.00 46.09 104 PRO A C 1
ATOM 774 O O . PRO A 1 104 ? 5.603 -23.007 3.691 1.00 46.09 104 PRO A O 1
#

pLDDT: mean 79.82, std 14.16, range [36.81, 92.12]

Solvent-accessible surface area (backbone atoms only — not comparable to full-atom values): 5988 Å² total; per-residue (Å²): 144,70,67,69,67,60,55,72,72,51,90,74,69,52,76,67,53,48,49,52,47,51,67,54,44,54,60,54,49,72,74,44,55,72,65,59,41,28,53,52,35,47,59,51,16,74,38,60,84,54,51,66,71,54,54,51,54,45,64,70,40,62,56,91,41,17,37,58,30,51,36,60,25,68,52,58,51,70,70,53,52,54,50,45,28,71,73,72,32,69,69,48,31,52,32,42,69,64,20,88,81,64,78,131

InterPro domains:
  IPR019285 Protein of unknown function DUF2336 [PF10098] (65-103)

Organism: NCBI:txid147266

Foldseek 3Di:
DPLLVVVVVCPDDDPVRLVVCVVVVVVVLVPDDLVVLLVSLLVQQVPLPHPPVVLVVLLLDPCSRNLNNLQRRNVADPVNLVVSCVPVHDSSVVSNVNHPPPDD

Radius of gyration: 13.5 Å; Cα contacts (8 Å, |Δi|>4): 88; chains: 1; bounding box: 28×42×32 Å